Protein AF-A0A356IGI4-F1 (afdb_monomer_lite)

pLDDT: mean 79.62, std 13.08, range [41.22, 93.44]

Sequence (103 aa):
MVLMAMYRVIWLLTHKDEDTESVDLGDKNIFLALAGLVGIALLLDRLGFVITMGVFLFVTFKIFTESSWLKSALRAAITVIALYVFFEYLIGVTLPMGPLIFL

Structure (mmCIF, N/CA/C/O backbone):
data_AF-A0A356IGI4-F1
#
_entry.id   AF-A0A356IGI4-F1
#
loop_
_atom_site.group_PDB
_atom_site.id
_atom_site.type_symbol
_atom_site.label_atom_id
_atom_site.label_alt_id
_atom_site.label_comp_id
_atom_site.label_asym_id
_atom_site.label_entity_id
_atom_site.label_seq_id
_atom_site.pdbx_PDB_ins_code
_atom_site.Cartn_x
_atom_site.Cartn_y
_atom_site.Cartn_z
_atom_site.occupancy
_atom_site.B_iso_or_equiv
_atom_site.auth_seq_id
_atom_site.auth_comp_id
_atom_site.auth_asym_id
_atom_site.auth_atom_id
_atom_site.pdbx_PDB_model_num
ATOM 1 N N . MET A 1 1 ? 30.262 -2.442 9.933 1.00 68.88 1 MET A N 1
ATOM 2 C CA . MET A 1 1 ? 29.439 -1.454 10.674 1.00 68.88 1 MET A CA 1
ATOM 3 C C . MET A 1 1 ? 28.060 -1.271 10.045 1.00 68.88 1 MET A C 1
ATOM 5 O O . MET A 1 1 ? 27.078 -1.507 10.734 1.00 68.88 1 MET A O 1
ATOM 9 N N . VAL A 1 2 ? 27.966 -0.961 8.746 1.00 74.00 2 VAL A N 1
ATOM 10 C CA . VAL A 1 2 ? 26.685 -0.784 8.023 1.00 74.00 2 VAL A CA 1
ATOM 11 C C . VAL A 1 2 ? 25.770 -2.019 8.091 1.00 74.00 2 VAL A C 1
ATOM 13 O O . VAL A 1 2 ? 24.590 -1.887 8.397 1.00 74.00 2 VAL A O 1
ATOM 16 N N . LEU A 1 3 ? 26.324 -3.225 7.925 1.00 75.12 3 LEU A N 1
ATOM 17 C CA . LEU A 1 3 ? 25.552 -4.477 7.971 1.00 75.12 3 LEU A CA 1
ATOM 18 C C . LEU A 1 3 ? 24.859 -4.712 9.329 1.00 75.12 3 LEU A C 1
ATOM 20 O O . LEU A 1 3 ? 23.724 -5.170 9.395 1.00 75.12 3 LEU A O 1
ATOM 24 N N . MET A 1 4 ? 25.534 -4.350 10.425 1.00 80.75 4 MET A N 1
ATOM 25 C CA . MET A 1 4 ? 25.006 -4.520 11.781 1.00 80.75 4 MET A CA 1
ATOM 26 C C . MET A 1 4 ? 23.962 -3.453 12.120 1.00 80.75 4 MET A C 1
ATOM 28 O O . MET A 1 4 ? 23.014 -3.732 12.846 1.00 80.75 4 MET A O 1
ATOM 32 N N . ALA A 1 5 ? 24.097 -2.251 11.552 1.00 78.62 5 ALA A N 1
ATOM 33 C CA . ALA A 1 5 ? 23.067 -1.222 11.630 1.00 78.62 5 ALA A CA 1
ATOM 34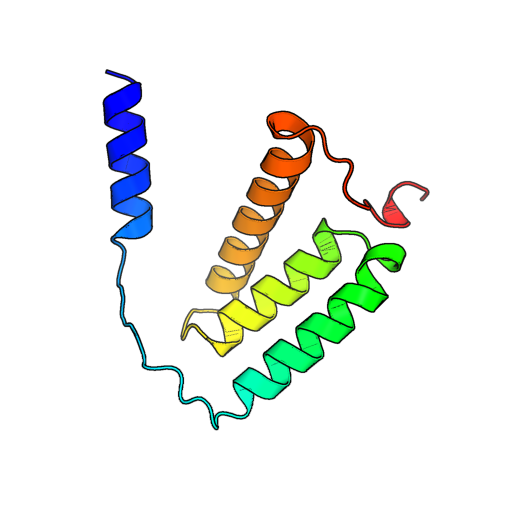 C C . ALA A 1 5 ? 21.803 -1.640 10.861 1.00 78.62 5 ALA A C 1
ATOM 36 O O . ALA A 1 5 ? 20.710 -1.528 11.407 1.00 78.62 5 ALA A O 1
ATOM 37 N N . MET A 1 6 ? 21.946 -2.210 9.658 1.00 74.75 6 MET A N 1
ATOM 38 C CA . MET A 1 6 ? 20.816 -2.758 8.895 1.00 74.75 6 MET A CA 1
ATOM 39 C C . MET A 1 6 ? 20.098 -3.867 9.661 1.00 74.75 6 MET A C 1
ATOM 41 O O . MET A 1 6 ? 18.882 -3.811 9.806 1.00 74.75 6 MET A O 1
ATOM 45 N N . TYR A 1 7 ? 20.842 -4.832 10.213 1.00 87.25 7 TYR A N 1
ATOM 46 C CA . TYR A 1 7 ? 20.244 -5.921 10.985 1.00 87.25 7 TYR A CA 1
ATOM 47 C C . TYR A 1 7 ? 19.475 -5.406 12.206 1.00 87.25 7 TYR A C 1
ATOM 49 O O . TYR A 1 7 ? 18.365 -5.855 12.473 1.00 87.25 7 TYR A O 1
ATOM 57 N N . ARG A 1 8 ? 20.022 -4.412 12.917 1.00 77.12 8 ARG A N 1
ATOM 58 C CA . ARG A 1 8 ? 19.349 -3.813 14.077 1.00 77.12 8 ARG A CA 1
ATOM 59 C C . ARG A 1 8 ? 18.097 -3.043 13.689 1.00 77.12 8 ARG A C 1
ATOM 61 O O . ARG A 1 8 ? 17.115 -3.143 14.404 1.00 77.12 8 ARG A O 1
ATOM 68 N N . VAL A 1 9 ? 18.108 -2.310 12.578 1.00 75.19 9 VAL A N 1
ATOM 69 C CA . VAL A 1 9 ? 16.921 -1.591 12.091 1.00 75.19 9 VAL A CA 1
ATOM 70 C C . VAL A 1 9 ? 15.831 -2.571 11.665 1.00 75.19 9 VAL A C 1
ATOM 72 O O . VAL A 1 9 ? 14.681 -2.388 12.047 1.00 75.19 9 VAL A O 1
ATOM 75 N N . ILE A 1 10 ? 16.192 -3.641 10.950 1.00 75.69 10 ILE A N 1
ATOM 76 C CA . ILE A 1 10 ? 15.259 -4.709 10.569 1.00 75.69 10 ILE A CA 1
ATOM 77 C C . ILE A 1 10 ? 14.657 -5.353 11.820 1.00 75.69 10 ILE A C 1
ATOM 79 O O . ILE A 1 10 ? 13.441 -5.448 11.913 1.00 75.69 10 ILE A O 1
ATOM 83 N N . TRP A 1 11 ? 15.491 -5.710 12.802 1.00 75.56 11 TRP A N 1
ATOM 84 C CA . TRP A 1 11 ? 15.062 -6.321 14.063 1.00 75.56 11 TRP A CA 1
ATOM 85 C C . TRP A 1 11 ? 14.140 -5.407 14.885 1.00 75.56 11 TRP A C 1
ATOM 87 O O . TRP A 1 11 ? 13.168 -5.868 15.468 1.00 75.56 11 TRP A O 1
ATOM 97 N N . LEU A 1 12 ? 14.406 -4.099 14.903 1.00 71.94 12 LEU A N 1
ATOM 98 C CA . LEU A 1 12 ? 13.621 -3.118 15.663 1.00 71.94 12 LEU A CA 1
ATOM 99 C C . LEU A 1 12 ? 12.292 -2.764 14.976 1.00 71.94 12 LEU A C 1
ATOM 101 O O . LEU A 1 12 ? 11.333 -2.400 15.651 1.00 71.94 12 LEU A O 1
ATOM 105 N N . LEU A 1 13 ? 12.225 -2.889 13.647 1.00 67.56 13 LEU A N 1
ATOM 106 C CA . LEU A 1 13 ? 10.983 -2.770 12.883 1.00 67.56 13 LEU A CA 1
ATOM 107 C C . LEU A 1 13 ? 10.110 -4.028 12.995 1.00 67.56 13 LEU A C 1
ATOM 109 O O . LEU A 1 13 ? 8.891 -3.896 12.945 1.00 67.56 13 LEU A O 1
ATOM 113 N N . THR A 1 14 ? 10.699 -5.215 13.177 1.00 66.50 14 THR A N 1
ATOM 114 C CA . THR A 1 14 ? 9.947 -6.465 13.390 1.00 66.50 14 THR A CA 1
ATOM 115 C C . THR A 1 14 ? 9.546 -6.718 14.844 1.00 66.50 14 THR A C 1
ATOM 117 O O . THR A 1 14 ? 8.547 -7.385 15.056 1.00 66.50 14 THR A O 1
ATOM 120 N N . HIS A 1 15 ? 10.256 -6.185 15.846 1.00 57.59 15 HIS A N 1
ATOM 121 C CA . HIS A 1 15 ? 9.932 -6.387 17.276 1.00 57.59 15 HIS A CA 1
ATOM 122 C C . HIS A 1 15 ? 8.933 -5.384 17.873 1.00 57.59 15 HIS A C 1
ATOM 124 O O . HIS A 1 15 ? 8.710 -5.386 19.084 1.00 57.59 15 HIS A O 1
ATOM 130 N N . LYS A 1 16 ? 8.356 -4.488 17.067 1.00 52.22 16 LYS A N 1
ATOM 131 C CA . LYS A 1 16 ? 7.407 -3.499 17.577 1.00 52.22 16 LYS A CA 1
ATOM 132 C C . LYS A 1 16 ? 6.008 -4.102 17.693 1.00 52.22 16 LYS A C 1
ATOM 134 O O . LYS A 1 16 ? 5.261 -4.094 16.720 1.00 52.22 16 LYS A O 1
ATOM 139 N N . ASP A 1 17 ? 5.720 -4.549 18.913 1.00 49.97 17 ASP A N 1
ATOM 140 C CA . ASP A 1 17 ? 4.409 -4.874 19.473 1.00 49.97 17 ASP A CA 1
ATOM 141 C C . ASP A 1 17 ? 3.614 -5.885 18.635 1.00 49.97 17 ASP A C 1
ATOM 143 O O . ASP A 1 17 ? 2.691 -5.551 17.892 1.00 49.97 17 ASP A O 1
ATOM 147 N N . GLU A 1 18 ? 3.974 -7.158 18.809 1.00 49.62 18 GLU A N 1
ATOM 148 C CA . GLU A 1 18 ? 3.073 -8.290 18.592 1.00 49.62 18 GLU A CA 1
ATOM 149 C C . GLU A 1 18 ? 1.974 -8.281 19.671 1.00 49.62 18 GLU A C 1
ATOM 151 O O . GLU A 1 18 ? 1.850 -9.208 20.473 1.00 49.62 18 GLU A O 1
ATOM 156 N N . ASP A 1 19 ? 1.130 -7.246 19.672 1.00 48.12 19 ASP A N 1
ATOM 157 C CA . ASP A 1 19 ? -0.240 -7.380 20.165 1.00 48.12 19 ASP A CA 1
ATOM 158 C C . ASP A 1 19 ? -0.949 -8.294 19.161 1.00 48.12 19 ASP A C 1
ATOM 160 O O . ASP A 1 19 ? -1.657 -7.858 18.253 1.00 48.12 19 ASP A O 1
ATOM 164 N N . THR A 1 20 ? -0.634 -9.588 19.247 1.00 51.09 20 THR A N 1
ATOM 165 C CA . THR A 1 20 ? -1.198 -10.632 18.399 1.00 51.09 20 THR A CA 1
ATOM 166 C C . THR A 1 20 ? -2.609 -10.873 18.900 1.00 51.09 20 THR A C 1
ATOM 168 O O . THR A 1 20 ? -2.892 -11.851 19.590 1.00 51.09 20 THR A O 1
ATOM 171 N N . GLU A 1 21 ? -3.493 -9.924 18.609 1.00 52.69 21 GLU A N 1
ATOM 172 C CA . GLU A 1 21 ? -4.921 -10.139 18.703 1.00 52.69 21 GLU A CA 1
ATOM 173 C C . GLU A 1 21 ? -5.222 -11.323 17.784 1.00 52.69 21 GLU A C 1
ATOM 175 O O . GLU A 1 21 ? -5.001 -11.282 16.571 1.00 52.69 21 GLU A O 1
ATOM 180 N N . SER A 1 22 ? -5.580 -12.450 18.393 1.00 52.62 22 SER A N 1
ATOM 181 C CA . SER A 1 22 ? -5.875 -13.685 17.686 1.00 52.62 22 SER A CA 1
ATOM 182 C C . SER A 1 22 ? -7.030 -13.424 16.727 1.00 52.62 22 SER A C 1
ATOM 184 O O . SER A 1 22 ? -8.172 -13.280 17.159 1.00 52.62 22 SER A O 1
ATOM 186 N N . VAL A 1 23 ? -6.718 -13.342 15.435 1.00 58.62 23 VAL A N 1
ATOM 187 C CA . VAL A 1 23 ? -7.710 -13.162 14.377 1.00 58.62 23 VAL A CA 1
ATOM 188 C C . VAL A 1 23 ? -8.593 -14.410 14.343 1.00 58.62 23 VAL A C 1
ATOM 190 O O . VAL A 1 23 ? -8.155 -15.478 13.908 1.00 58.62 23 VAL A O 1
ATOM 193 N N . ASP A 1 24 ? -9.823 -14.291 14.842 1.00 67.25 24 ASP A N 1
ATOM 194 C CA . ASP A 1 24 ? -10.798 -15.379 14.825 1.00 67.25 24 ASP A CA 1
ATOM 195 C C . ASP A 1 24 ? -11.210 -15.676 13.376 1.00 67.25 24 ASP A C 1
ATOM 197 O O . ASP A 1 24 ? -11.648 -14.791 12.638 1.00 67.25 24 ASP A O 1
ATOM 201 N N . LEU A 1 25 ? -11.053 -16.931 12.944 1.00 59.28 25 LEU A N 1
ATOM 202 C CA . LEU A 1 25 ? -11.300 -17.347 11.560 1.00 59.28 25 LEU A CA 1
ATOM 203 C C . LEU A 1 25 ? -12.774 -17.208 11.124 1.00 59.28 25 LEU A C 1
ATOM 205 O O . LEU A 1 25 ? -13.059 -17.234 9.926 1.00 59.28 25 LEU A O 1
ATOM 209 N N . GLY A 1 26 ? -13.704 -17.051 12.071 1.00 63.66 26 GLY A N 1
ATOM 210 C CA . GLY A 1 26 ? -15.119 -16.777 11.823 1.00 63.66 26 GLY A CA 1
ATOM 211 C C . GLY A 1 26 ? -15.449 -15.292 11.660 1.00 63.66 26 GLY A C 1
ATOM 212 O O . GLY A 1 26 ? -16.612 -14.949 11.433 1.00 63.66 26 GLY A O 1
ATOM 213 N N . ASP A 1 27 ? -14.460 -14.407 11.774 1.00 77.88 27 ASP A N 1
ATOM 214 C CA . ASP A 1 27 ? -14.707 -12.977 11.818 1.00 77.88 27 ASP A CA 1
ATOM 215 C C . ASP A 1 27 ? -15.052 -12.400 10.433 1.00 77.88 27 ASP A C 1
ATOM 217 O O . ASP A 1 27 ? -14.446 -12.714 9.400 1.00 77.88 27 ASP A O 1
ATOM 221 N N . LYS A 1 28 ? -16.038 -11.496 10.396 1.00 81.00 28 LYS A N 1
ATOM 222 C CA . LYS A 1 28 ? -16.556 -10.889 9.152 1.00 81.00 28 LYS A CA 1
ATOM 223 C C . LYS A 1 28 ? -15.457 -10.156 8.375 1.00 81.00 28 LYS A C 1
ATOM 225 O O . LYS A 1 28 ? -15.520 -10.020 7.152 1.00 81.00 28 LYS A O 1
ATOM 230 N N . ASN A 1 29 ? -14.440 -9.703 9.098 1.00 82.75 29 ASN A N 1
ATOM 231 C CA . ASN A 1 29 ? -13.270 -9.012 8.580 1.00 82.75 29 ASN A CA 1
ATOM 232 C C . ASN A 1 29 ? -12.435 -9.886 7.628 1.00 82.75 29 ASN A C 1
ATOM 234 O O . ASN A 1 29 ? -11.877 -9.366 6.663 1.00 82.75 29 ASN A O 1
ATOM 238 N N . ILE A 1 30 ? -12.413 -11.210 7.818 1.00 84.38 30 ILE A N 1
ATOM 239 C CA . ILE A 1 30 ? -11.697 -12.138 6.928 1.00 84.38 30 ILE A CA 1
ATOM 240 C C . ILE A 1 30 ? -12.411 -12.263 5.588 1.00 84.38 30 ILE A C 1
ATOM 242 O O . ILE A 1 30 ? -11.777 -12.170 4.539 1.00 84.38 30 ILE A O 1
ATOM 246 N N . PHE A 1 31 ? -13.739 -12.401 5.599 1.00 86.19 31 PHE A N 1
ATOM 247 C CA . PHE A 1 31 ? -14.527 -12.383 4.364 1.00 86.19 31 PHE A CA 1
ATOM 248 C C . PHE A 1 31 ? -14.355 -11.066 3.607 1.00 86.19 31 PHE A C 1
ATOM 250 O O . PHE A 1 31 ? -14.278 -11.069 2.379 1.00 86.19 31 PHE A O 1
ATOM 257 N N . LEU A 1 32 ? -14.241 -9.948 4.328 1.00 87.19 32 LEU A N 1
ATOM 258 C CA . LEU A 1 32 ? -13.972 -8.647 3.727 1.00 87.19 32 LEU A CA 1
ATOM 259 C C . LEU A 1 32 ? -12.566 -8.577 3.111 1.00 87.19 32 LEU A C 1
ATOM 261 O O . LEU A 1 32 ? -12.422 -8.061 2.006 1.00 87.19 32 LEU A O 1
ATOM 265 N N . ALA A 1 33 ? -11.549 -9.135 3.772 1.00 86.88 33 ALA A N 1
ATOM 266 C CA . ALA A 1 33 ? -10.196 -9.228 3.227 1.00 86.88 33 ALA A CA 1
ATOM 267 C C . ALA A 1 33 ? -10.143 -10.120 1.973 1.00 86.88 33 ALA A C 1
ATOM 269 O O . ALA A 1 33 ? -9.531 -9.738 0.978 1.00 86.88 33 ALA A O 1
ATOM 270 N N . LEU A 1 34 ? -10.840 -11.263 1.978 1.00 88.62 34 LEU A N 1
ATOM 271 C CA . LEU A 1 34 ? -10.957 -12.155 0.818 1.00 88.62 34 LEU A CA 1
ATOM 272 C C . LEU A 1 34 ? -11.681 -11.481 -0.352 1.00 88.62 34 LEU A C 1
ATOM 274 O O . LEU A 1 34 ? -11.203 -11.528 -1.484 1.00 88.62 34 LEU A O 1
ATOM 278 N N . ALA A 1 35 ? -12.801 -10.807 -0.087 1.00 90.12 35 ALA A N 1
ATOM 279 C CA . ALA A 1 35 ? -13.505 -10.022 -1.097 1.00 90.12 35 ALA A CA 1
ATOM 280 C C . ALA A 1 35 ? -12.619 -8.887 -1.636 1.00 90.12 35 ALA A C 1
ATOM 282 O O . ALA A 1 35 ? -12.581 -8.649 -2.842 1.00 90.12 35 ALA A O 1
ATOM 283 N N . GLY A 1 36 ? -11.855 -8.237 -0.754 1.00 89.06 36 GLY A N 1
ATOM 284 C CA . GLY A 1 36 ? -10.841 -7.253 -1.112 1.00 89.06 36 GLY A CA 1
ATOM 285 C C . GLY A 1 36 ? -9.770 -7.834 -2.033 1.00 89.06 36 GLY A C 1
ATOM 286 O O . GLY A 1 36 ? -9.421 -7.186 -3.013 1.00 89.06 36 GLY 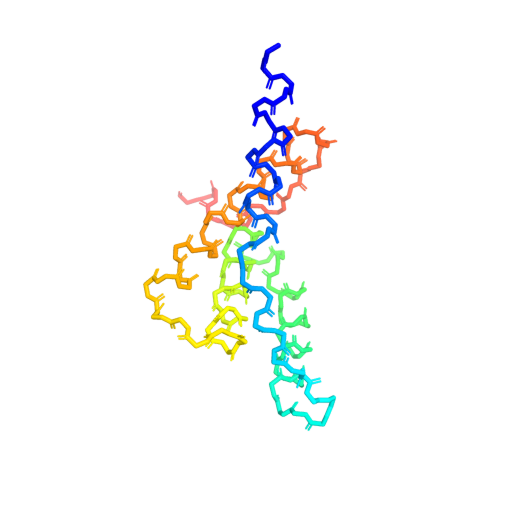A O 1
ATOM 287 N N . LEU A 1 37 ? -9.316 -9.066 -1.783 1.00 89.75 37 LEU A N 1
ATOM 288 C CA . LEU A 1 37 ? -8.326 -9.761 -2.609 1.00 89.75 37 LEU A CA 1
ATOM 289 C C . LEU A 1 37 ? -8.839 -10.010 -4.040 1.00 89.75 37 LEU A C 1
ATOM 291 O O . LEU A 1 37 ? -8.128 -9.793 -5.020 1.00 89.75 37 LEU A O 1
ATOM 295 N N . VAL A 1 38 ? -10.101 -10.425 -4.174 1.00 91.81 38 VAL A N 1
ATOM 296 C CA . VAL A 1 38 ? -10.744 -10.575 -5.490 1.00 91.81 38 VAL A CA 1
ATOM 297 C C . VAL A 1 38 ? -10.907 -9.212 -6.163 1.00 91.81 38 VAL A C 1
ATOM 299 O O . VAL A 1 38 ? -10.618 -9.066 -7.350 1.00 91.81 38 VAL A O 1
ATOM 302 N N . GLY A 1 39 ? -11.315 -8.196 -5.399 1.00 89.12 39 GLY A N 1
ATOM 303 C CA . GLY A 1 39 ? -11.429 -6.822 -5.874 1.00 89.12 39 GLY A CA 1
ATOM 304 C C . GLY A 1 39 ? -10.109 -6.305 -6.441 1.00 89.12 39 GLY A C 1
ATOM 305 O O . GLY A 1 39 ? -10.067 -5.871 -7.588 1.00 89.12 39 GLY A O 1
ATOM 306 N N . ILE A 1 40 ? -9.007 -6.413 -5.694 1.00 90.12 40 ILE A N 1
ATOM 307 C CA . ILE A 1 40 ? -7.708 -5.941 -6.182 1.00 90.12 40 ILE A CA 1
ATOM 308 C C . ILE A 1 40 ? -7.281 -6.659 -7.455 1.00 90.12 40 ILE A C 1
ATOM 310 O O . ILE A 1 40 ? -6.779 -5.996 -8.349 1.00 90.12 40 ILE A O 1
ATOM 314 N N . ALA A 1 41 ? -7.520 -7.966 -7.589 1.00 88.00 41 ALA A N 1
ATOM 315 C CA . ALA A 1 41 ? -7.121 -8.705 -8.782 1.00 88.00 41 ALA A CA 1
ATOM 316 C C . ALA A 1 41 ? -7.809 -8.161 -10.046 1.00 88.00 41 ALA A C 1
ATOM 318 O O . ALA A 1 41 ? -7.182 -8.059 -11.095 1.00 88.00 41 ALA A O 1
ATOM 319 N N . LEU A 1 42 ? -9.075 -7.747 -9.932 1.00 88.38 42 LEU A N 1
ATOM 320 C CA . LEU A 1 42 ? -9.837 -7.159 -11.036 1.00 88.38 42 LEU A CA 1
ATOM 321 C C . LEU A 1 42 ? -9.465 -5.696 -11.309 1.00 88.38 42 LEU A C 1
ATOM 323 O O . LEU A 1 42 ? -9.502 -5.246 -12.455 1.00 88.38 42 LEU A O 1
ATOM 327 N N . LEU A 1 43 ? -9.144 -4.935 -10.260 1.00 87.81 43 LEU A N 1
ATOM 328 C CA . LEU A 1 43 ? -8.788 -3.522 -10.381 1.00 87.81 43 LEU A CA 1
ATOM 329 C C . LEU A 1 43 ? -7.308 -3.298 -10.717 1.00 87.81 43 LEU A C 1
ATOM 331 O O . LEU A 1 43 ? -6.983 -2.223 -11.214 1.00 87.81 43 LEU A O 1
ATOM 335 N N . LEU A 1 44 ? -6.429 -4.282 -10.506 1.00 87.25 44 LEU A N 1
ATOM 336 C CA . LEU A 1 44 ? -4.983 -4.139 -10.689 1.00 87.25 44 LEU A CA 1
ATOM 337 C C . LEU A 1 44 ? -4.629 -3.685 -12.110 1.00 87.25 44 LEU A C 1
ATOM 339 O O . LEU A 1 44 ? -3.907 -2.704 -12.271 1.00 87.25 44 LEU A O 1
ATOM 343 N N . ASP A 1 45 ? -5.207 -4.326 -13.126 1.00 82.62 45 ASP A N 1
ATOM 344 C CA . ASP A 1 45 ? -4.989 -3.962 -14.533 1.00 82.62 45 ASP A CA 1
ATOM 345 C C . ASP A 1 45 ? -5.606 -2.602 -14.895 1.00 82.62 45 ASP A C 1
ATOM 347 O O . ASP A 1 45 ? -5.175 -1.937 -15.837 1.00 82.62 45 ASP A O 1
ATOM 351 N N . ARG A 1 46 ? -6.632 -2.169 -14.151 1.00 85.00 46 ARG A N 1
ATOM 352 C CA . ARG A 1 46 ? -7.407 -0.953 -14.433 1.00 85.00 46 ARG A CA 1
ATOM 353 C C . ARG A 1 46 ? -6.910 0.287 -13.706 1.00 85.00 46 ARG A C 1
ATOM 355 O O . ARG A 1 46 ? -7.099 1.371 -14.234 1.00 85.00 46 ARG A O 1
ATOM 362 N N . LEU A 1 47 ? -6.351 0.158 -12.507 1.00 85.62 47 LEU A N 1
ATOM 363 C CA . LEU A 1 47 ? -5.911 1.275 -11.660 1.00 85.62 47 LEU A CA 1
ATOM 364 C C . LEU A 1 47 ? -4.409 1.254 -11.380 1.00 85.62 47 LEU A C 1
ATOM 366 O O . LEU A 1 47 ? -3.855 2.273 -10.977 1.00 85.62 47 LEU A O 1
ATOM 370 N N . GLY A 1 48 ? -3.752 0.116 -11.597 1.00 89.31 48 GLY A N 1
ATOM 371 C CA . GLY A 1 48 ? -2.348 -0.081 -11.277 1.00 89.31 48 GLY A CA 1
ATOM 372 C C . GLY A 1 48 ? -2.100 -0.514 -9.834 1.00 89.31 48 GLY A C 1
ATOM 373 O O . GLY A 1 48 ? -2.956 -0.408 -8.951 1.00 89.31 48 GLY A O 1
ATOM 374 N N . PHE A 1 49 ? -0.890 -1.004 -9.592 1.00 90.00 49 PHE A N 1
ATOM 375 C CA . PHE A 1 49 ? -0.414 -1.561 -8.336 1.00 90.00 49 PHE A CA 1
ATOM 376 C C . PHE A 1 49 ? -0.462 -0.551 -7.193 1.00 90.00 49 PHE A C 1
ATOM 378 O O . PHE A 1 49 ? -0.998 -0.865 -6.134 1.00 90.00 49 PHE A O 1
ATOM 385 N N . VAL A 1 50 ? 0.053 0.665 -7.408 1.00 89.31 50 VAL A N 1
ATOM 386 C CA . VAL A 1 50 ? 0.212 1.659 -6.334 1.00 89.31 50 VAL A CA 1
ATOM 387 C C . VAL A 1 50 ? -1.137 2.033 -5.719 1.00 89.31 50 VAL A C 1
ATOM 389 O O . VAL A 1 50 ? -1.294 2.008 -4.500 1.00 89.31 50 VAL A O 1
ATOM 392 N N . ILE A 1 51 ? -2.136 2.325 -6.554 1.00 89.31 51 ILE A N 1
ATOM 393 C CA . ILE A 1 51 ? -3.473 2.699 -6.079 1.00 89.31 51 ILE A CA 1
ATOM 394 C C . ILE A 1 51 ? -4.178 1.490 -5.480 1.00 89.31 51 ILE A C 1
ATOM 396 O O . ILE A 1 51 ? -4.680 1.557 -4.358 1.00 89.31 51 ILE A O 1
ATOM 400 N N . THR A 1 52 ? -4.193 0.376 -6.209 1.00 92.00 52 THR A N 1
ATOM 401 C CA . THR A 1 52 ? -4.958 -0.809 -5.821 1.00 92.00 52 THR A CA 1
ATOM 402 C C . THR A 1 52 ? -4.440 -1.401 -4.508 1.00 92.00 52 THR A C 1
ATOM 404 O O . THR A 1 52 ? -5.217 -1.597 -3.572 1.00 92.00 52 THR A O 1
ATOM 407 N N . MET A 1 53 ? -3.122 -1.602 -4.382 1.00 91.38 53 MET A N 1
ATOM 408 C CA . MET A 1 53 ? -2.527 -2.077 -3.128 1.00 91.38 53 MET A CA 1
ATOM 409 C C . MET A 1 53 ? -2.528 -1.020 -2.034 1.00 91.38 53 MET A C 1
ATOM 411 O O . MET A 1 53 ? -2.641 -1.384 -0.867 1.00 91.38 53 MET A O 1
ATOM 415 N N . GLY A 1 54 ? -2.450 0.269 -2.374 1.00 92.19 54 GLY A N 1
ATOM 416 C CA . GLY A 1 54 ? -2.526 1.356 -1.394 1.00 92.19 54 GLY A CA 1
ATOM 417 C C . GLY A 1 54 ? -3.854 1.360 -0.666 1.00 92.19 54 GLY A C 1
ATOM 418 O O . GLY A 1 54 ? -3.885 1.346 0.564 1.00 92.19 54 GLY A O 1
ATOM 419 N N . VAL A 1 55 ? -4.949 1.297 -1.423 1.00 91.81 55 VAL A N 1
ATOM 420 C CA . VAL A 1 55 ? -6.298 1.213 -0.859 1.00 91.81 55 VAL A CA 1
ATOM 421 C C . VAL A 1 55 ? -6.470 -0.083 -0.071 1.00 91.81 55 VAL A C 1
ATOM 423 O O . VAL A 1 55 ? -6.953 -0.043 1.058 1.00 91.81 55 VAL A O 1
ATOM 426 N N . PHE A 1 56 ? -6.031 -1.222 -0.612 1.00 91.50 56 PHE A N 1
ATOM 427 C CA . PHE A 1 56 ? -6.164 -2.507 0.074 1.00 91.50 56 PHE A CA 1
ATOM 428 C C . PHE A 1 56 ? -5.400 -2.561 1.401 1.00 91.50 56 PHE A C 1
ATOM 430 O O . PHE A 1 56 ? -5.971 -2.948 2.421 1.00 91.50 56 PHE A O 1
ATOM 437 N N . LEU A 1 57 ? -4.134 -2.135 1.422 1.00 91.06 57 LEU A N 1
ATOM 438 C CA . LEU A 1 57 ? -3.330 -2.093 2.644 1.00 91.06 57 LEU A CA 1
ATOM 439 C C . LEU A 1 57 ? -3.873 -1.073 3.636 1.00 91.06 57 LEU A C 1
ATOM 441 O O . LEU A 1 57 ? -3.895 -1.347 4.831 1.00 91.06 57 LEU A O 1
ATOM 445 N N . PHE A 1 58 ? -4.361 0.074 3.164 1.00 90.31 58 PHE A N 1
ATOM 446 C CA . PHE A 1 58 ? -4.998 1.056 4.031 1.00 90.31 58 PHE A CA 1
ATOM 447 C C . PHE A 1 58 ? -6.234 0.481 4.726 1.00 90.31 58 PHE A C 1
ATOM 449 O O . PHE A 1 58 ? -6.345 0.566 5.949 1.00 90.31 58 PHE A O 1
ATOM 456 N N . VAL A 1 59 ? -7.134 -0.136 3.957 1.00 89.31 59 VAL A N 1
ATOM 457 C CA . VAL A 1 59 ? -8.351 -0.770 4.478 1.00 89.31 59 VAL A CA 1
ATOM 458 C C . VAL A 1 59 ? -7.989 -1.901 5.439 1.00 89.31 59 VAL A C 1
ATOM 460 O O . VAL A 1 59 ? -8.511 -1.944 6.550 1.00 89.31 59 VAL A O 1
ATOM 463 N N . THR A 1 60 ? -7.025 -2.745 5.074 1.00 87.00 60 THR A N 1
ATOM 464 C CA . THR A 1 60 ? -6.538 -3.840 5.924 1.00 87.00 60 THR A CA 1
ATOM 465 C C . THR A 1 60 ? -5.963 -3.302 7.236 1.00 87.00 60 THR A C 1
ATOM 467 O O . THR A 1 60 ? -6.421 -3.680 8.306 1.00 87.00 60 THR A O 1
ATOM 470 N N . PHE A 1 61 ? -5.044 -2.337 7.204 1.00 85.94 61 PHE A N 1
ATOM 471 C CA . PHE A 1 61 ? -4.503 -1.730 8.426 1.00 85.94 61 PHE A CA 1
ATOM 472 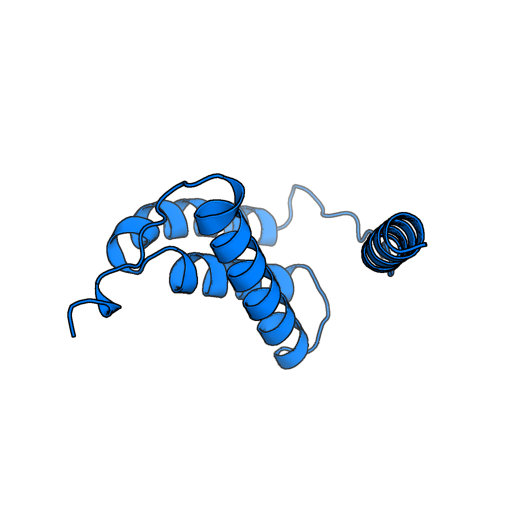C C . PHE A 1 61 ? -5.547 -0.967 9.237 1.00 85.94 61 PHE A C 1
ATOM 474 O O . PHE A 1 61 ? -5.364 -0.776 10.434 1.00 85.94 61 PHE A O 1
ATOM 481 N N . LYS A 1 62 ? -6.625 -0.479 8.622 1.00 85.88 62 LYS A N 1
ATOM 482 C CA . LYS A 1 62 ? -7.712 0.167 9.359 1.00 85.88 62 LYS A CA 1
ATOM 483 C C . LYS A 1 62 ? -8.601 -0.845 10.079 1.00 85.88 62 LYS A C 1
ATOM 485 O O . LYS A 1 62 ? -9.117 -0.504 11.144 1.00 85.88 62 LYS A O 1
ATOM 490 N N . ILE A 1 63 ? -8.804 -2.021 9.491 1.00 84.19 63 ILE A N 1
ATOM 491 C CA . ILE A 1 63 ? -9.641 -3.091 10.046 1.00 84.19 63 ILE A CA 1
ATOM 492 C C . ILE A 1 63 ? -8.874 -3.877 11.110 1.00 84.19 63 ILE A C 1
ATOM 494 O O . ILE A 1 63 ? -9.394 -4.079 12.196 1.00 84.19 63 ILE A O 1
ATOM 498 N N . PHE A 1 64 ? -7.639 -4.277 10.808 1.00 77.75 64 PHE A N 1
ATOM 499 C CA . PHE A 1 64 ? -6.840 -5.183 11.638 1.00 77.75 64 PHE A CA 1
ATOM 500 C C . PHE A 1 64 ? -5.927 -4.473 12.641 1.00 77.75 64 PHE A C 1
ATOM 502 O O . PHE A 1 64 ? -5.265 -5.120 13.441 1.00 77.75 64 PHE A O 1
ATOM 509 N N . THR A 1 65 ? -5.822 -3.147 12.593 1.00 73.88 65 THR A N 1
ATOM 510 C CA . THR A 1 65 ? -5.096 -2.392 13.616 1.00 73.88 65 THR A CA 1
ATOM 511 C C . THR A 1 65 ? -6.010 -1.311 14.169 1.00 73.88 65 THR A C 1
ATOM 513 O O . THR A 1 65 ? -6.536 -0.489 13.413 1.00 73.88 65 THR A O 1
ATOM 516 N N . GLU A 1 66 ? -6.109 -1.216 15.495 1.00 67.62 66 GLU A N 1
ATOM 517 C CA . GLU A 1 66 ? -6.747 -0.097 16.207 1.00 67.62 66 GLU A CA 1
ATOM 518 C C . GLU A 1 66 ? -5.942 1.219 16.089 1.00 67.62 66 GLU A C 1
ATOM 520 O O . GLU A 1 66 ? -5.831 2.026 17.010 1.00 67.62 66 GLU A O 1
ATOM 525 N N . SER A 1 67 ? -5.324 1.471 14.933 1.00 65.50 67 SER A N 1
ATO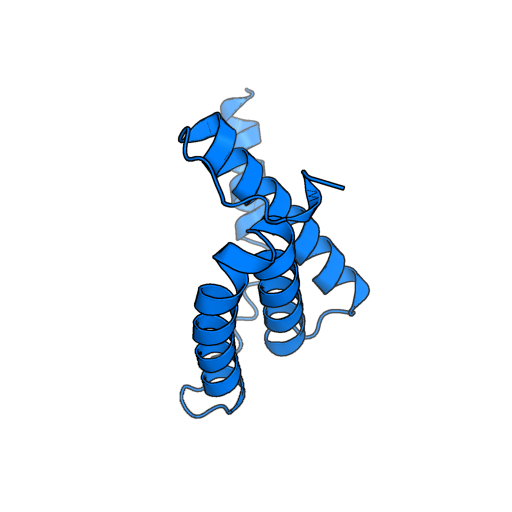M 526 C CA . SER A 1 67 ? -4.569 2.690 14.688 1.00 65.50 67 SER A CA 1
ATOM 527 C C . SER A 1 67 ? -5.466 3.827 14.214 1.00 65.50 67 SER A C 1
ATOM 529 O O . SER A 1 67 ? -6.499 3.641 13.562 1.00 65.50 67 SER A O 1
ATOM 531 N N . SER A 1 68 ? -5.005 5.047 14.494 1.00 82.25 68 SER A N 1
ATOM 532 C CA . SER A 1 68 ? -5.559 6.263 13.903 1.00 82.25 68 SER A CA 1
ATOM 533 C C . SER A 1 68 ? -5.494 6.181 12.375 1.00 82.25 68 SER A C 1
ATOM 535 O O . SER A 1 68 ? -4.486 5.742 11.819 1.00 82.25 68 SER A O 1
ATOM 537 N N . TRP A 1 69 ? -6.541 6.662 11.698 1.00 83.62 69 TRP A N 1
ATOM 538 C CA . TRP A 1 69 ? -6.657 6.676 10.234 1.00 83.62 69 TRP A CA 1
ATOM 539 C C . TRP A 1 69 ? -5.399 7.220 9.548 1.00 83.62 69 TRP A C 1
ATOM 541 O O . TRP A 1 69 ? -4.940 6.666 8.554 1.00 83.62 69 TRP A O 1
ATOM 551 N N . LEU A 1 70 ? -4.792 8.259 10.124 1.00 84.06 70 LEU A N 1
ATOM 552 C CA . LEU A 1 70 ? -3.588 8.885 9.581 1.00 84.06 70 LEU A CA 1
ATOM 553 C C . LEU A 1 70 ? -2.366 7.956 9.653 1.00 84.06 70 LEU A C 1
ATOM 555 O O . LEU A 1 70 ? -1.564 7.904 8.723 1.00 84.06 70 LEU A O 1
ATOM 559 N N . LYS A 1 71 ? -2.244 7.179 10.738 1.00 80.94 71 LYS A N 1
ATOM 560 C CA . LYS A 1 71 ? -1.168 6.193 10.906 1.00 80.94 71 LYS A CA 1
ATOM 561 C C . LYS A 1 71 ? -1.349 5.017 9.948 1.00 80.94 71 LYS A C 1
ATOM 563 O O . LYS A 1 71 ? -0.365 4.590 9.352 1.00 80.94 71 LYS A O 1
ATOM 568 N N . SER A 1 72 ? -2.577 4.532 9.757 1.00 85.94 72 SER A N 1
ATOM 569 C CA . SER A 1 72 ? -2.869 3.465 8.787 1.00 85.94 72 SER A CA 1
ATOM 570 C C . SER A 1 72 ? -2.590 3.917 7.351 1.00 85.94 72 SER A C 1
ATOM 572 O O . SER A 1 72 ? -1.965 3.175 6.599 1.00 85.94 72 SER A O 1
ATOM 574 N N . ALA A 1 73 ? -2.971 5.148 6.985 1.00 87.50 73 ALA A N 1
ATOM 575 C CA . ALA A 1 73 ? -2.689 5.719 5.665 1.00 87.50 73 ALA A CA 1
ATOM 576 C C . ALA A 1 73 ? -1.186 5.864 5.415 1.00 87.50 73 ALA A C 1
ATOM 578 O O . ALA A 1 73 ? -0.690 5.447 4.370 1.00 87.50 73 ALA A O 1
ATOM 579 N N . LEU A 1 74 ? -0.448 6.391 6.395 1.00 88.25 74 LEU A N 1
ATOM 580 C CA . LEU A 1 74 ? 0.997 6.558 6.281 1.00 88.25 74 LEU A CA 1
ATOM 581 C C . LEU A 1 74 ? 1.719 5.209 6.169 1.00 88.25 74 LEU A C 1
ATOM 583 O O . LEU A 1 74 ? 2.600 5.058 5.327 1.00 88.25 74 LEU A O 1
ATOM 587 N N . ARG A 1 75 ? 1.323 4.214 6.974 1.00 86.56 75 ARG A N 1
ATOM 588 C CA . ARG A 1 75 ? 1.865 2.849 6.886 1.00 86.56 75 ARG A CA 1
ATOM 589 C C . ARG A 1 75 ? 1.599 2.241 5.514 1.00 86.56 75 ARG A C 1
ATOM 591 O O . ARG A 1 75 ? 2.538 1.776 4.883 1.00 86.56 75 ARG A O 1
ATOM 598 N N . ALA A 1 76 ? 0.359 2.306 5.028 1.00 90.06 76 ALA A N 1
ATOM 599 C CA . ALA A 1 76 ? -0.001 1.787 3.712 1.00 90.06 76 ALA A CA 1
ATOM 600 C C . ALA A 1 76 ? 0.811 2.453 2.593 1.00 90.06 76 ALA A C 1
ATOM 602 O O . ALA A 1 76 ? 1.381 1.753 1.760 1.00 90.06 76 ALA A O 1
ATOM 603 N N . ALA A 1 77 ? 0.934 3.783 2.613 1.00 91.31 77 ALA A N 1
ATOM 604 C CA . ALA A 1 77 ? 1.715 4.523 1.626 1.00 91.31 77 ALA A CA 1
ATOM 605 C C . ALA A 1 77 ? 3.192 4.098 1.624 1.00 91.31 77 ALA A C 1
ATOM 607 O O . ALA A 1 77 ? 3.736 3.772 0.570 1.00 91.31 77 ALA A O 1
ATOM 608 N N . ILE A 1 78 ? 3.827 4.037 2.800 1.00 91.69 78 ILE A N 1
ATOM 609 C CA . ILE A 1 78 ? 5.229 3.612 2.930 1.00 91.69 78 ILE A CA 1
ATOM 610 C C . ILE A 1 78 ? 5.401 2.171 2.435 1.00 91.69 78 ILE A C 1
ATOM 612 O O . ILE A 1 78 ? 6.320 1.900 1.665 1.00 91.69 78 ILE A O 1
ATOM 616 N N . THR A 1 79 ? 4.517 1.255 2.837 1.00 91.00 79 THR A N 1
ATOM 617 C CA . THR A 1 79 ? 4.586 -0.155 2.439 1.00 91.00 79 THR A CA 1
ATOM 618 C C . THR A 1 79 ? 4.428 -0.327 0.932 1.00 91.00 79 THR A C 1
ATOM 620 O O . THR A 1 79 ? 5.212 -1.051 0.327 1.00 91.00 79 THR A O 1
ATOM 623 N N . VAL A 1 80 ? 3.466 0.350 0.301 1.00 93.44 80 VAL A N 1
ATOM 624 C CA . VAL A 1 80 ? 3.274 0.256 -1.153 1.00 93.44 80 VAL A CA 1
ATOM 625 C C . VAL A 1 80 ? 4.468 0.792 -1.917 1.00 93.44 80 VAL A C 1
ATOM 627 O O . VAL A 1 80 ? 4.912 0.139 -2.855 1.00 93.44 80 VAL A O 1
ATOM 630 N N . ILE A 1 81 ? 5.003 1.948 -1.519 1.00 91.12 81 ILE A N 1
ATOM 631 C CA . ILE A 1 81 ? 6.183 2.525 -2.171 1.00 91.12 81 ILE A CA 1
ATOM 632 C C . ILE A 1 81 ? 7.376 1.579 -2.017 1.00 91.12 81 ILE A C 1
ATOM 634 O O . ILE A 1 81 ? 8.074 1.311 -2.991 1.00 91.12 81 ILE A O 1
ATOM 638 N N . ALA A 1 82 ? 7.585 1.026 -0.820 1.00 90.75 82 ALA A N 1
ATOM 639 C CA . ALA A 1 82 ? 8.659 0.071 -0.573 1.00 90.75 82 ALA A CA 1
ATOM 640 C C . ALA A 1 82 ? 8.517 -1.192 -1.438 1.00 90.75 82 ALA A C 1
ATOM 642 O O . ALA A 1 82 ? 9.496 -1.619 -2.044 1.00 90.75 82 ALA A O 1
ATOM 643 N N . LEU A 1 83 ? 7.310 -1.761 -1.539 1.00 90.88 83 LEU A N 1
ATOM 644 C CA . LEU A 1 83 ? 7.042 -2.920 -2.394 1.00 90.88 83 LEU A CA 1
ATOM 645 C C . LEU A 1 83 ? 7.250 -2.591 -3.869 1.00 90.88 83 LEU A C 1
ATOM 647 O O . LEU A 1 83 ? 7.900 -3.352 -4.575 1.00 90.88 83 LEU A O 1
ATOM 651 N N . TYR A 1 84 ? 6.734 -1.455 -4.324 1.00 89.50 84 TYR A N 1
ATOM 652 C CA . TYR A 1 84 ? 6.890 -1.002 -5.698 1.00 89.50 84 TYR A CA 1
ATOM 653 C C . TYR A 1 84 ? 8.373 -0.877 -6.071 1.00 89.50 84 TYR A C 1
ATOM 655 O O . TYR A 1 84 ? 8.814 -1.477 -7.046 1.00 89.50 84 TYR A O 1
ATOM 663 N N . VAL A 1 85 ? 9.169 -0.204 -5.231 1.00 88.19 85 VAL A N 1
ATOM 664 C CA . VAL A 1 85 ? 10.617 -0.076 -5.445 1.00 88.19 85 VAL A CA 1
ATOM 665 C C . VAL A 1 85 ? 11.308 -1.441 -5.416 1.00 88.19 85 VAL A C 1
ATOM 667 O O . VAL A 1 85 ? 12.183 -1.713 -6.234 1.00 88.19 85 VAL A O 1
ATOM 670 N N . PHE A 1 86 ? 10.919 -2.313 -4.48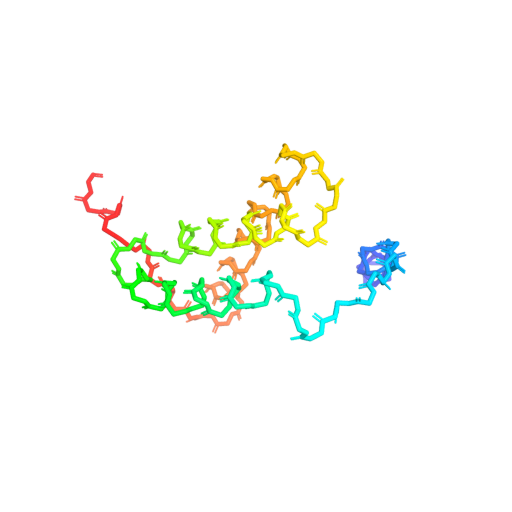7 1.00 89.75 86 PHE A N 1
ATOM 671 C CA . PHE A 1 86 ? 11.484 -3.651 -4.361 1.00 89.75 86 PHE A CA 1
ATOM 672 C C . PHE A 1 86 ? 11.236 -4.506 -5.613 1.00 89.75 86 PHE A C 1
ATOM 674 O O . PHE A 1 86 ? 12.161 -5.114 -6.148 1.00 89.75 86 PHE A O 1
ATOM 681 N N . PHE A 1 87 ? 10.005 -4.530 -6.116 1.00 88.06 87 PHE A N 1
ATOM 682 C CA . PHE A 1 87 ? 9.675 -5.300 -7.309 1.00 88.06 87 PHE A CA 1
ATOM 683 C C . PHE A 1 87 ? 10.294 -4.698 -8.568 1.00 88.06 87 PHE A C 1
ATOM 685 O O . PHE A 1 87 ? 10.892 -5.436 -9.349 1.00 88.06 87 PHE A O 1
ATOM 692 N N . GLU A 1 88 ? 10.222 -3.379 -8.738 1.00 88.38 88 GLU A N 1
ATOM 693 C CA . GLU A 1 88 ? 10.686 -2.734 -9.964 1.00 88.38 88 GLU A CA 1
ATOM 694 C C . GLU A 1 88 ? 12.213 -2.671 -10.057 1.00 88.38 88 GLU A C 1
ATOM 696 O O . GLU A 1 88 ? 12.779 -3.042 -11.081 1.00 88.38 88 GLU A O 1
ATOM 701 N N . TYR A 1 89 ? 12.902 -2.261 -8.989 1.00 86.56 89 TYR A N 1
ATOM 702 C CA . TYR A 1 89 ? 14.350 -2.026 -9.039 1.00 86.56 89 TYR A CA 1
ATOM 703 C C . TYR A 1 89 ? 15.185 -3.200 -8.535 1.00 86.56 89 TYR A C 1
ATOM 705 O O . TYR A 1 89 ? 16.307 -3.386 -9.001 1.00 86.56 89 TYR A O 1
ATOM 713 N N . LEU A 1 90 ? 14.682 -3.973 -7.568 1.00 85.94 90 LEU A N 1
ATOM 714 C CA . LEU A 1 90 ? 15.443 -5.080 -6.980 1.00 85.94 90 LEU A CA 1
ATOM 715 C C . LEU A 1 90 ? 15.225 -6.392 -7.733 1.00 85.94 90 LEU A C 1
ATOM 717 O O . LEU A 1 90 ? 16.182 -7.127 -7.961 1.00 85.94 90 LEU A O 1
ATOM 721 N N . ILE A 1 91 ? 13.975 -6.684 -8.103 1.00 89.31 91 ILE A N 1
ATOM 722 C CA . ILE A 1 91 ? 13.612 -7.917 -8.818 1.00 89.31 91 ILE A CA 1
ATOM 723 C C . ILE A 1 91 ? 13.561 -7.684 -10.338 1.00 89.31 91 ILE A C 1
ATOM 725 O O . ILE A 1 91 ? 13.795 -8.615 -11.105 1.00 89.31 91 ILE A O 1
ATOM 729 N N . GLY A 1 92 ? 13.309 -6.452 -10.791 1.00 86.06 92 GLY A N 1
ATOM 730 C CA . GLY A 1 92 ? 13.185 -6.134 -12.217 1.00 86.06 92 GLY A CA 1
ATOM 731 C C . GLY A 1 92 ? 11.832 -6.531 -12.813 1.00 86.06 92 GLY A C 1
ATOM 732 O O . GLY A 1 92 ? 11.733 -6.761 -14.017 1.00 86.06 92 GLY A O 1
ATOM 733 N N . VAL A 1 93 ? 10.792 -6.654 -11.982 1.00 86.25 93 VAL A N 1
ATOM 734 C CA . VAL A 1 93 ? 9.424 -6.958 -12.418 1.00 86.25 93 VAL A CA 1
ATOM 735 C C . VAL A 1 93 ? 8.681 -5.657 -12.667 1.00 86.25 93 VAL A C 1
ATOM 737 O O . VAL A 1 93 ? 8.544 -4.827 -11.769 1.00 86.25 93 VAL A O 1
ATOM 740 N N . THR A 1 94 ? 8.146 -5.500 -13.875 1.00 83.56 94 THR A N 1
ATOM 741 C CA . THR A 1 94 ? 7.274 -4.375 -14.204 1.00 83.56 94 THR A CA 1
ATOM 742 C C . THR A 1 94 ? 5.904 -4.585 -13.572 1.00 83.56 94 THR A C 1
ATOM 744 O O . THR A 1 94 ? 5.179 -5.531 -13.885 1.00 83.56 94 THR A O 1
ATOM 747 N N . LEU A 1 95 ? 5.545 -3.698 -12.648 1.00 85.25 95 LEU A N 1
ATOM 748 C 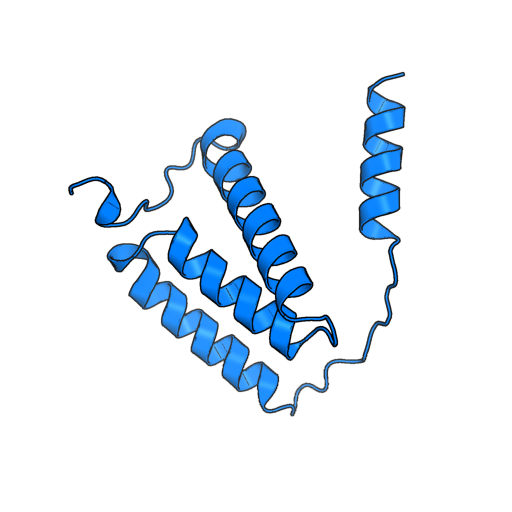CA . LEU A 1 95 ? 4.220 -3.688 -12.042 1.00 85.25 95 LEU A CA 1
ATOM 749 C C . LEU A 1 95 ? 3.260 -2.852 -12.898 1.00 85.25 95 LEU A C 1
ATOM 751 O O . LEU A 1 95 ? 3.671 -1.824 -13.442 1.00 85.25 95 LEU A O 1
ATOM 755 N N . PRO A 1 96 ? 1.972 -3.232 -12.999 1.00 85.38 96 PRO A N 1
ATOM 756 C CA . PRO A 1 96 ? 0.988 -2.422 -13.704 1.00 85.38 96 PRO A CA 1
ATOM 757 C C . PRO A 1 96 ? 0.922 -1.039 -13.055 1.00 85.38 96 PRO A C 1
ATOM 759 O O . PRO A 1 96 ? 0.549 -0.920 -11.894 1.00 85.38 96 PRO A O 1
ATOM 762 N N . MET A 1 97 ? 1.282 0.021 -13.770 1.00 76.00 97 MET A N 1
ATOM 763 C CA . MET A 1 97 ? 1.173 1.388 -13.241 1.00 76.00 97 MET A CA 1
ATOM 764 C C . MET A 1 97 ? -0.242 1.969 -13.387 1.00 76.00 97 MET A C 1
ATOM 766 O O . MET A 1 97 ? -0.554 2.994 -12.787 1.00 76.00 97 MET A O 1
ATOM 770 N N . GLY A 1 98 ? -1.122 1.284 -14.126 1.00 73.38 98 GLY A N 1
ATOM 771 C CA . GLY A 1 98 ? -2.476 1.749 -14.410 1.00 73.38 98 GLY A CA 1
ATOM 772 C C . GLY A 1 98 ? -2.521 2.879 -15.453 1.00 73.38 98 GLY A C 1
ATOM 773 O O . GLY A 1 98 ? -1.489 3.321 -15.958 1.00 73.38 98 GLY A O 1
ATOM 774 N N . PRO A 1 99 ? -3.722 3.365 -15.802 1.00 65.88 99 PRO A N 1
ATOM 775 C CA . PRO A 1 99 ? -3.946 4.335 -16.875 1.00 65.88 99 PRO A CA 1
ATOM 776 C C . PRO A 1 99 ? -3.491 5.765 -16.544 1.00 65.88 99 PRO A C 1
ATOM 778 O O . PRO A 1 99 ? -3.512 6.616 -17.426 1.00 65.88 99 PRO A O 1
ATOM 781 N N . LEU A 1 100 ? -3.052 6.049 -15.313 1.00 55.03 100 LEU A N 1
ATOM 782 C CA . LEU A 1 100 ? -2.626 7.393 -14.894 1.00 55.03 100 LEU A CA 1
ATOM 783 C C . LEU A 1 100 ? -1.262 7.833 -15.450 1.00 55.03 100 LEU A C 1
ATOM 785 O O . LEU A 1 100 ? -0.827 8.938 -15.156 1.00 55.03 100 LEU A O 1
ATOM 789 N N . ILE A 1 101 ? -0.594 7.002 -16.255 1.00 54.06 101 ILE A N 1
ATOM 790 C CA . ILE A 1 101 ? 0.616 7.401 -16.996 1.00 54.06 101 ILE A CA 1
ATOM 791 C C . ILE A 1 101 ? 0.280 8.014 -18.365 1.00 54.06 101 ILE A C 1
ATOM 793 O O . ILE A 1 101 ? 1.114 8.690 -18.958 1.00 54.06 101 ILE A O 1
ATOM 797 N N . PHE A 1 102 ? -0.941 7.818 -18.871 1.00 47.78 102 PHE A N 1
ATOM 798 C CA . PHE A 1 102 ? -1.356 8.307 -20.191 1.00 47.78 102 PHE A CA 1
ATOM 799 C C . PHE A 1 102 ? -2.150 9.625 -20.156 1.00 47.78 102 PHE A C 1
ATOM 801 O O . PHE A 1 102 ? -2.738 9.986 -21.177 1.00 47.78 102 PHE A O 1
ATOM 808 N N . LEU A 1 103 ? -2.189 10.329 -19.018 1.00 41.22 103 LEU A N 1
ATOM 809 C CA . LEU A 1 103 ? -2.914 11.597 -18.852 1.00 41.22 103 LEU A CA 1
ATOM 810 C C . LEU A 1 103 ? -1.963 12.744 -18.497 1.00 41.22 103 LEU A C 1
ATOM 812 O O . LEU A 1 103 ? -1.131 12.547 -17.585 1.00 41.22 103 LEU A O 1
#

Secondary structure (DSSP, 8-state):
-HHHHHHHHHHHHHSS--------TT-HHHHHHHHHHHHHHHHHHHH-HHHHHHHHHHHHHHHHS---HHHHHHHHHHHHHHHHHIIIIII-------GGG--

Foldseek 3Di:
DVVVVVVVVVVVVVPPDCPVPPDDPPDPVVVVLVVLVVVLVVCCLAAHQLVSQLVSQLVNCVVVPPDDSVVSNVVSNVVSVVVCCCCCPVVVHDTNNHPVVVD

Radius of gyration: 16.14 Å; chains: 1; bounding box: 46×29×40 Å